Protein AF-A0A4U6MLT2-F1 (afdb_monomer)

Solvent-accessible surface area (backbone atoms only — not comparable to full-atom values): 4286 Å² total; per-residue (Å²): 109,36,68,62,52,15,55,51,49,39,54,39,43,75,72,66,44,79,53,46,74,70,97,49,76,62,61,56,82,37,40,66,45,34,58,75,60,35,93,49,55,69,55,56,65,66,57,58,50,48,51,53,39,51,76,70,72,51,89,82,80,90,85,87,72,61,101,81,93

Nearest PDB structures (foldseek):
  5hqt-assembly1_A  TM=1.009E+00  e=3.370E-06  Escherichia coli O157:H7 str. SS52
  5elm-assembly2_D  TM=1.001E+00  e=5.078E-06  Escherichia coli
  2zsk-assembly1_B  TM=9.524E-01  e=1.982E-02  Pyrococcus horikoshii OT3
  2dx7-assembly1_B  TM=9.416E-01  e=5.269E-01  Pyrococcus horikoshii OT3
  6llq-assembly1_A  TM=4.842E-01  e=2.717E+00  unidentified

Sequence (69 aa):
AGEILAQAAVGLQQAGAEGIVLCTNTMHKVAEAIETACDVPFLHIADATGRAIQQQKMSNVALLGTRYT

pLDDT: mean 98.07, std 1.27, range [89.19, 98.75]

Radius of gyration: 13.79 Å; Cα contacts (8 Å, |Δi|>4): 63; chains: 1; bounding box: 32×17×38 Å

Structure (mmCIF, N/CA/C/O backbone):
data_AF-A0A4U6MLT2-F1
#
_entry.id   AF-A0A4U6MLT2-F1
#
loop_
_atom_site.group_PDB
_atom_site.id
_atom_site.type_symbol
_atom_site.label_atom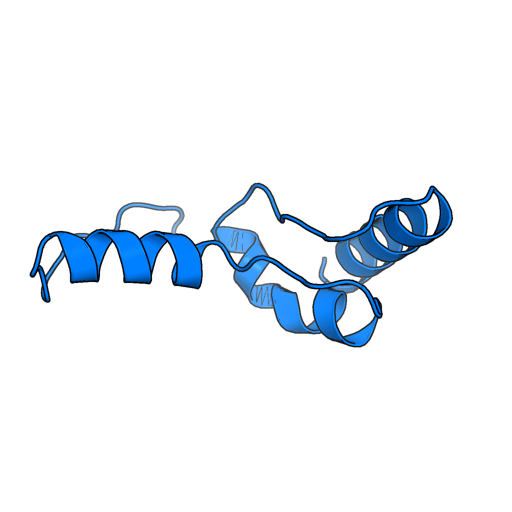_id
_atom_site.label_alt_id
_atom_site.label_comp_id
_atom_site.label_asym_id
_atom_site.label_entity_id
_atom_site.label_seq_id
_atom_site.pdbx_PDB_ins_code
_atom_site.Cartn_x
_atom_site.Cartn_y
_atom_site.Cartn_z
_atom_site.occupancy
_atom_site.B_iso_or_equiv
_atom_site.auth_seq_id
_atom_site.auth_comp_id
_atom_site.auth_asym_id
_atom_site.auth_atom_id
_atom_site.pdbx_PDB_model_num
ATOM 1 N N . ALA A 1 1 ? 13.294 -2.417 -0.924 1.00 89.19 1 ALA A N 1
ATOM 2 C CA . ALA A 1 1 ? 11.897 -2.822 -1.203 1.00 89.19 1 ALA A CA 1
ATOM 3 C C . ALA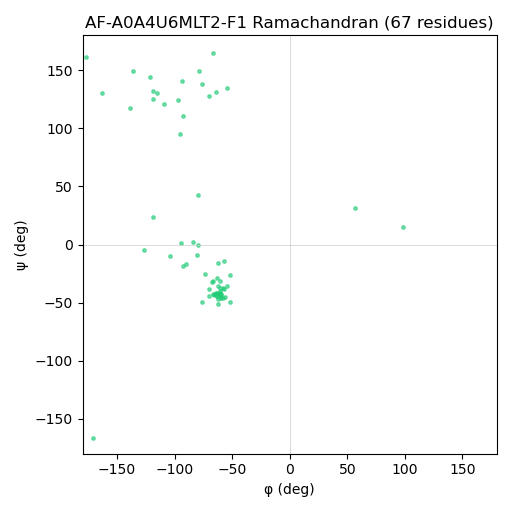 A 1 1 ? 11.112 -1.724 -1.917 1.00 89.19 1 ALA A C 1
ATOM 5 O O . ALA A 1 1 ? 10.439 -2.058 -2.879 1.00 89.19 1 ALA A O 1
ATOM 6 N N . GLY A 1 2 ? 11.231 -0.450 -1.508 1.00 96.56 2 GLY A N 1
ATOM 7 C CA . GLY A 1 2 ? 10.629 0.677 -2.240 1.00 96.56 2 GLY A CA 1
ATOM 8 C C . GLY A 1 2 ? 10.986 0.684 -3.729 1.00 96.56 2 GLY A C 1
ATOM 9 O O . GLY A 1 2 ? 10.085 0.669 -4.550 1.00 96.56 2 GLY A O 1
ATOM 10 N N . GLU A 1 3 ? 12.272 0.550 -4.074 1.00 98.12 3 GLU A N 1
ATOM 11 C CA . GLU A 1 3 ? 12.731 0.463 -5.476 1.00 98.12 3 GLU A CA 1
ATOM 12 C C . GLU A 1 3 ? 12.068 -0.671 -6.274 1.00 98.12 3 GLU A C 1
ATOM 14 O O . GLU A 1 3 ? 11.611 -0.453 -7.390 1.00 98.12 3 GLU A O 1
ATOM 19 N N . ILE A 1 4 ? 11.964 -1.872 -5.690 1.00 98.50 4 ILE A N 1
ATOM 20 C CA . ILE A 1 4 ? 11.334 -3.036 -6.339 1.00 98.50 4 ILE A CA 1
ATOM 21 C C . ILE A 1 4 ? 9.851 -2.757 -6.615 1.00 98.50 4 ILE A C 1
ATOM 23 O O . ILE A 1 4 ? 9.350 -3.058 -7.696 1.00 98.50 4 ILE A O 1
ATOM 27 N N . LEU A 1 5 ? 9.142 -2.176 -5.643 1.00 98.62 5 LEU A N 1
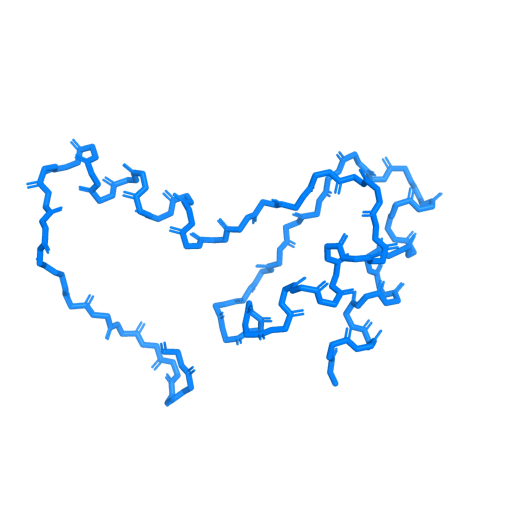ATOM 28 C CA . LEU A 1 5 ? 7.721 -1.857 -5.789 1.00 98.62 5 LEU A CA 1
ATOM 29 C C . LEU A 1 5 ? 7.488 -0.705 -6.772 1.00 98.62 5 LEU A C 1
ATOM 31 O O . LEU A 1 5 ? 6.548 -0.770 -7.556 1.00 98.62 5 LEU A O 1
ATOM 35 N N . ALA A 1 6 ? 8.359 0.304 -6.771 1.00 98.62 6 ALA A N 1
ATOM 36 C CA . ALA A 1 6 ? 8.325 1.405 -7.725 1.00 98.62 6 ALA A CA 1
ATOM 37 C C . ALA A 1 6 ? 8.527 0.901 -9.162 1.00 98.62 6 ALA A C 1
ATOM 39 O O . ALA A 1 6 ? 7.736 1.220 -10.043 1.00 98.62 6 ALA A O 1
ATOM 40 N N . GLN A 1 7 ? 9.520 0.034 -9.391 1.00 98.56 7 GLN A N 1
ATOM 41 C CA . GLN A 1 7 ? 9.748 -0.585 -10.702 1.00 98.56 7 GLN A CA 1
ATOM 42 C C . GLN A 1 7 ? 8.543 -1.411 -11.169 1.00 98.56 7 GLN A C 1
ATOM 44 O O . GLN A 1 7 ? 8.158 -1.330 -12.335 1.00 98.56 7 GLN A O 1
ATOM 49 N N . ALA A 1 8 ? 7.918 -2.172 -10.265 1.00 98.62 8 ALA A N 1
ATOM 50 C CA . ALA A 1 8 ? 6.707 -2.922 -10.585 1.00 98.62 8 ALA A CA 1
ATOM 51 C C . ALA A 1 8 ? 5.541 -1.993 -10.965 1.00 98.62 8 ALA A C 1
ATOM 53 O O . ALA A 1 8 ? 4.859 -2.243 -11.956 1.00 98.62 8 ALA A O 1
ATOM 54 N N . ALA A 1 9 ? 5.335 -0.908 -10.215 1.00 98.62 9 ALA A N 1
ATOM 55 C CA . ALA A 1 9 ? 4.282 0.065 -10.486 1.00 98.62 9 ALA A CA 1
ATOM 56 C C . ALA A 1 9 ? 4.488 0.796 -11.825 1.00 98.62 9 ALA A C 1
ATOM 58 O O . ALA A 1 9 ? 3.545 0.893 -12.608 1.00 98.62 9 ALA A O 1
ATOM 59 N N . VAL A 1 10 ? 5.724 1.194 -12.149 1.00 98.69 10 VAL A N 1
ATOM 60 C CA . VAL A 1 10 ? 6.075 1.769 -13.460 1.00 98.69 10 VAL A CA 1
ATOM 61 C C . VAL A 1 10 ? 5.777 0.782 -14.589 1.00 98.69 10 VAL A C 1
ATOM 63 O O . VAL A 1 10 ? 5.204 1.165 -15.608 1.00 98.69 10 VAL A O 1
ATOM 66 N N . GLY A 1 11 ? 6.107 -0.501 -14.408 1.00 98.75 11 GLY A N 1
ATOM 67 C CA . GLY A 1 11 ? 5.773 -1.542 -15.381 1.00 98.75 11 GLY A CA 1
ATOM 68 C C . GLY A 1 11 ? 4.263 -1.682 -15.607 1.00 98.75 11 GLY A C 1
ATOM 69 O O . GLY A 1 11 ? 3.821 -1.818 -16.746 1.00 98.75 11 GLY A O 1
ATOM 70 N N . LEU A 1 12 ? 3.459 -1.589 -14.542 1.00 98.69 12 LEU A N 1
ATOM 71 C CA . LEU A 1 12 ? 1.996 -1.600 -14.642 1.00 98.69 12 LEU A CA 1
ATOM 72 C C . LEU A 1 12 ? 1.457 -0.348 -15.349 1.00 98.69 12 LEU A C 1
ATOM 74 O O . LEU A 1 12 ? 0.597 -0.481 -16.218 1.00 98.69 12 LEU A O 1
ATOM 78 N N . GLN A 1 13 ? 1.983 0.845 -15.045 1.00 98.56 13 GLN A N 1
ATOM 79 C CA . GLN A 1 13 ? 1.626 2.086 -15.746 1.00 98.56 13 GLN A CA 1
ATOM 80 C C . GLN A 1 13 ? 1.913 1.966 -17.251 1.00 98.56 13 GLN A C 1
ATOM 82 O O . GLN A 1 13 ? 1.057 2.281 -18.074 1.00 98.56 13 GLN A O 1
ATOM 87 N N . GLN A 1 14 ? 3.085 1.447 -17.627 1.00 98.56 14 GLN A N 1
ATOM 88 C CA . GLN A 1 14 ? 3.451 1.223 -19.032 1.00 98.56 14 GLN A CA 1
ATOM 89 C C . GLN A 1 14 ? 2.546 0.197 -19.730 1.00 98.56 14 GLN A C 1
ATOM 91 O O . GLN A 1 14 ? 2.327 0.294 -20.936 1.00 98.56 14 GLN A O 1
ATOM 96 N N . ALA A 1 15 ? 1.990 -0.760 -18.983 1.00 98.69 15 ALA A N 1
ATOM 97 C CA . ALA A 1 15 ? 1.013 -1.724 -19.483 1.00 98.69 15 ALA A CA 1
ATOM 98 C C . ALA A 1 15 ? -0.422 -1.162 -19.580 1.00 98.69 15 ALA A C 1
ATOM 100 O O . ALA A 1 15 ? -1.325 -1.883 -20.006 1.00 98.69 15 ALA A O 1
ATOM 101 N N . GLY A 1 16 ? -0.639 0.105 -19.211 1.00 98.56 16 GLY A N 1
ATOM 102 C CA . GLY A 1 16 ? -1.932 0.784 -19.307 1.00 98.56 16 GLY A CA 1
ATOM 103 C C . GLY A 1 16 ? -2.735 0.821 -18.008 1.00 98.56 16 GLY A C 1
ATOM 104 O O . GLY A 1 16 ? -3.927 1.106 -18.054 1.00 98.56 16 GLY A O 1
ATOM 105 N N . ALA A 1 17 ? -2.126 0.533 -16.852 1.00 98.56 17 ALA A N 1
ATOM 106 C CA . ALA A 1 17 ? -2.795 0.762 -15.576 1.00 98.56 17 ALA A CA 1
ATOM 107 C C . ALA A 1 17 ? -3.054 2.262 -15.370 1.00 98.56 17 ALA A C 1
ATOM 109 O O . ALA A 1 17 ? -2.146 3.076 -15.499 1.00 98.56 17 ALA A O 1
ATOM 110 N N . GLU A 1 18 ? -4.284 2.610 -14.999 1.00 98.56 18 GLU A N 1
ATOM 111 C CA . GLU A 1 18 ? -4.725 3.996 -14.773 1.00 98.56 18 GLU A CA 1
ATOM 112 C C . GLU A 1 18 ? -4.616 4.424 -13.300 1.00 98.56 18 GLU A C 1
ATOM 114 O O . GLU A 1 18 ? -4.987 5.534 -12.932 1.00 98.56 18 GLU A O 1
ATOM 119 N N . GLY A 1 19 ? -4.121 3.535 -12.440 1.00 98.38 19 GLY A N 1
ATOM 120 C CA . GLY A 1 19 ? -3.920 3.768 -11.018 1.00 98.38 19 GLY A CA 1
ATOM 121 C C . GLY A 1 19 ? -3.258 2.566 -10.353 1.00 98.38 19 GLY A C 1
ATOM 122 O O . GLY A 1 19 ? -3.273 1.454 -10.887 1.00 98.38 19 GLY A O 1
ATOM 123 N N . ILE A 1 20 ? -2.677 2.788 -9.177 1.00 98.69 20 ILE A N 1
ATOM 124 C CA . ILE A 1 20 ? -1.946 1.767 -8.424 1.00 98.69 20 ILE A CA 1
ATOM 125 C C . ILE A 1 20 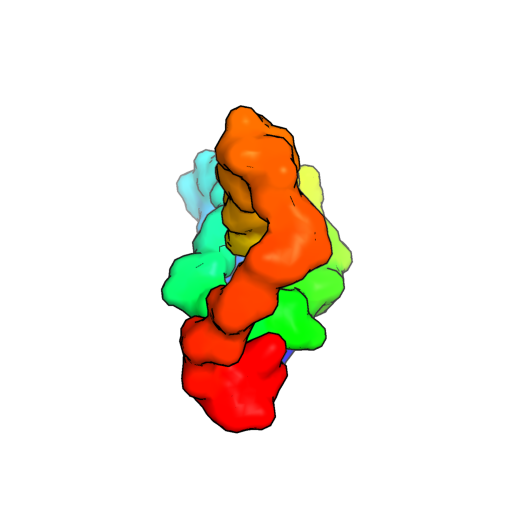? -2.617 1.528 -7.073 1.00 98.69 20 ILE A C 1
ATOM 127 O O . ILE A 1 20 ? -2.902 2.460 -6.322 1.00 98.69 20 ILE A O 1
ATOM 131 N N . VAL A 1 21 ? -2.822 0.251 -6.744 1.00 98.56 21 VAL A N 1
ATOM 132 C CA . VAL A 1 21 ? -3.241 -0.215 -5.416 1.00 98.56 21 VAL A CA 1
ATOM 133 C C . VAL A 1 21 ? -2.155 -1.134 -4.873 1.00 98.56 21 VAL A C 1
ATOM 135 O O . VAL A 1 21 ? -1.799 -2.130 -5.504 1.00 98.56 21 VAL A O 1
ATOM 138 N N . LEU A 1 22 ? -1.643 -0.830 -3.681 1.00 98.50 22 LEU A N 1
ATOM 139 C CA . LEU A 1 22 ? -0.675 -1.683 -3.001 1.00 98.50 22 LEU A CA 1
ATOM 140 C C . LEU A 1 22 ? -1.395 -2.661 -2.062 1.00 98.50 22 LEU A C 1
ATOM 142 O O . LEU A 1 22 ? -1.924 -2.278 -1.024 1.00 98.50 22 LEU A O 1
ATOM 146 N N . CYS A 1 23 ? -1.395 -3.951 -2.388 1.00 98.25 23 CYS A N 1
ATOM 147 C CA . CYS A 1 23 ? -2.179 -4.970 -1.671 1.00 98.25 23 CYS A CA 1
ATOM 148 C C . CYS A 1 23 ? -1.540 -5.457 -0.348 1.00 98.25 23 CYS A C 1
ATOM 150 O O . CYS A 1 23 ? -1.491 -6.656 -0.078 1.00 98.25 23 CYS A O 1
ATOM 152 N N . THR A 1 24 ? -0.994 -4.555 0.475 1.00 98.00 24 THR A N 1
ATOM 153 C CA . THR A 1 24 ? -0.357 -4.893 1.764 1.00 98.00 24 THR A CA 1
ATOM 154 C C . THR A 1 24 ? -0.206 -3.667 2.663 1.00 98.00 24 THR A C 1
ATOM 156 O O . THR A 1 24 ? 0.351 -2.657 2.244 1.00 98.00 24 THR A O 1
ATOM 159 N N . ASN A 1 25 ? -0.632 -3.755 3.929 1.00 98.44 25 ASN A N 1
ATOM 160 C CA . ASN A 1 25 ? -0.508 -2.648 4.888 1.00 98.44 25 ASN A CA 1
ATOM 161 C C . ASN A 1 25 ? 0.957 -2.272 5.146 1.00 98.44 25 ASN A C 1
ATOM 163 O O . ASN A 1 25 ? 1.338 -1.117 5.003 1.00 98.44 25 ASN A O 1
ATOM 167 N N . THR A 1 26 ? 1.804 -3.253 5.470 1.00 98.00 26 THR A N 1
ATOM 168 C CA . THR A 1 26 ? 3.200 -3.018 5.873 1.00 98.00 26 THR A CA 1
ATOM 169 C C . THR A 1 26 ? 4.003 -2.249 4.826 1.00 98.00 26 THR A C 1
ATOM 171 O O . THR A 1 26 ? 4.826 -1.406 5.177 1.00 98.00 26 THR A O 1
ATOM 174 N N . MET A 1 27 ? 3.778 -2.518 3.538 1.00 98.31 27 MET A N 1
ATOM 175 C CA . MET A 1 27 ? 4.579 -1.903 2.477 1.00 98.31 27 MET A CA 1
ATOM 176 C C . MET A 1 27 ? 4.146 -0.479 2.130 1.00 98.31 27 MET A C 1
ATOM 178 O O . MET A 1 27 ? 4.903 0.210 1.454 1.00 98.31 27 MET A O 1
ATOM 182 N N . HIS A 1 28 ? 3.019 0.012 2.658 1.00 97.94 28 HIS A N 1
ATOM 183 C CA . HIS A 1 28 ? 2.698 1.440 2.565 1.00 97.94 28 HIS A CA 1
ATOM 184 C C . HIS A 1 28 ? 3.736 2.314 3.288 1.00 97.94 28 HIS A C 1
ATOM 186 O O . HIS A 1 28 ? 3.873 3.487 2.967 1.00 97.94 28 HIS A O 1
ATOM 192 N N . LYS A 1 29 ? 4.580 1.725 4.156 1.00 97.56 29 LYS A N 1
ATOM 193 C CA . LYS A 1 29 ? 5.796 2.366 4.689 1.00 97.56 29 LYS A CA 1
ATOM 194 C C . LYS A 1 29 ? 6.718 2.939 3.599 1.00 97.56 29 LYS A C 1
ATOM 196 O O . LYS A 1 29 ? 7.499 3.838 3.884 1.00 97.56 29 LYS A O 1
ATOM 201 N N . VAL A 1 30 ? 6.680 2.389 2.384 1.00 97.62 30 VAL A N 1
ATOM 202 C CA . VAL A 1 30 ? 7.479 2.844 1.234 1.00 97.62 30 VAL A CA 1
ATOM 203 C C . VAL A 1 30 ? 6.600 3.323 0.070 1.00 97.62 30 VAL A C 1
ATOM 205 O O . VAL A 1 30 ? 7.052 3.293 -1.072 1.00 97.62 30 VAL A O 1
ATOM 208 N N . ALA A 1 31 ? 5.358 3.746 0.342 1.00 98.00 31 ALA A N 1
ATOM 209 C CA . ALA A 1 31 ? 4.429 4.244 -0.678 1.00 98.00 31 ALA A CA 1
ATOM 210 C C . ALA A 1 31 ? 4.990 5.452 -1.447 1.00 98.00 31 ALA A C 1
ATOM 212 O O . ALA A 1 31 ? 4.882 5.484 -2.667 1.00 98.00 31 ALA A O 1
ATOM 213 N N . GLU A 1 32 ? 5.710 6.355 -0.773 1.00 98.19 32 GLU A N 1
ATOM 214 C CA . GLU A 1 32 ? 6.347 7.528 -1.396 1.00 98.19 32 GLU A CA 1
ATOM 215 C C . GLU A 1 32 ? 7.262 7.157 -2.576 1.00 98.19 32 GLU A C 1
ATOM 217 O O . GLU A 1 32 ? 7.298 7.858 -3.585 1.00 98.19 32 GLU A O 1
ATOM 222 N N . ALA A 1 33 ? 7.960 6.016 -2.499 1.00 98.31 33 ALA A N 1
ATOM 223 C CA . ALA A 1 33 ? 8.804 5.544 -3.596 1.00 98.31 33 ALA A CA 1
ATOM 224 C C . ALA A 1 33 ? 7.987 5.155 -4.841 1.00 98.31 33 ALA A C 1
ATOM 226 O O . ALA A 1 33 ? 8.478 5.290 -5.957 1.00 98.31 33 ALA A O 1
ATOM 227 N N . ILE A 1 34 ? 6.757 4.666 -4.653 1.00 98.38 34 ILE A N 1
ATOM 228 C CA . ILE A 1 34 ? 5.825 4.332 -5.736 1.00 98.38 34 ILE A CA 1
ATOM 229 C C . ILE A 1 34 ? 5.217 5.618 -6.303 1.00 98.38 34 ILE A C 1
ATOM 231 O O . ILE A 1 34 ? 5.248 5.814 -7.514 1.00 98.38 34 ILE A O 1
ATOM 235 N N . GLU A 1 35 ? 4.720 6.495 -5.428 1.00 9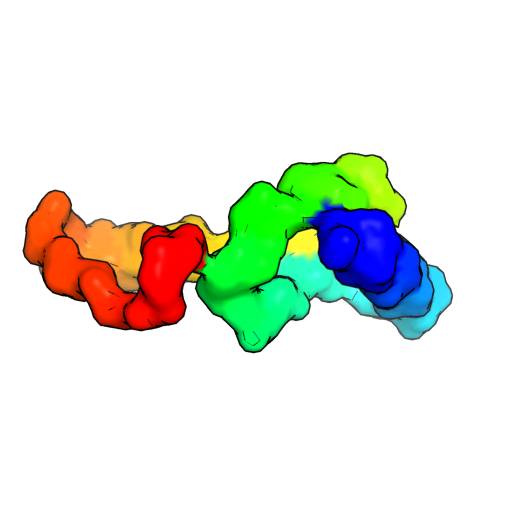7.88 35 GLU A N 1
ATOM 236 C CA . GLU A 1 35 ? 4.092 7.774 -5.789 1.00 97.88 35 GLU A CA 1
ATOM 237 C C . GLU A 1 35 ? 5.047 8.698 -6.549 1.00 97.88 35 GLU A C 1
ATOM 239 O O . GLU A 1 35 ? 4.647 9.350 -7.502 1.00 97.88 35 GLU A O 1
ATOM 244 N N . THR A 1 36 ? 6.329 8.715 -6.179 1.00 98.00 36 THR A N 1
ATOM 245 C CA . THR A 1 36 ? 7.340 9.530 -6.872 1.00 98.00 36 THR A CA 1
ATOM 246 C C . THR A 1 36 ? 7.717 8.954 -8.241 1.00 98.00 36 THR A C 1
ATOM 248 O O . THR A 1 36 ? 8.200 9.679 -9.107 1.00 98.00 36 THR A O 1
ATOM 251 N N . ALA A 1 37 ? 7.548 7.644 -8.441 1.00 97.69 37 ALA A N 1
ATOM 252 C CA . ALA A 1 37 ? 7.970 6.958 -9.660 1.00 97.69 37 ALA A CA 1
ATOM 253 C C . ALA A 1 37 ? 6.873 6.858 -10.730 1.00 97.69 37 ALA A C 1
ATOM 255 O O . ALA A 1 37 ? 7.197 6.578 -11.883 1.00 97.69 37 ALA A O 1
ATO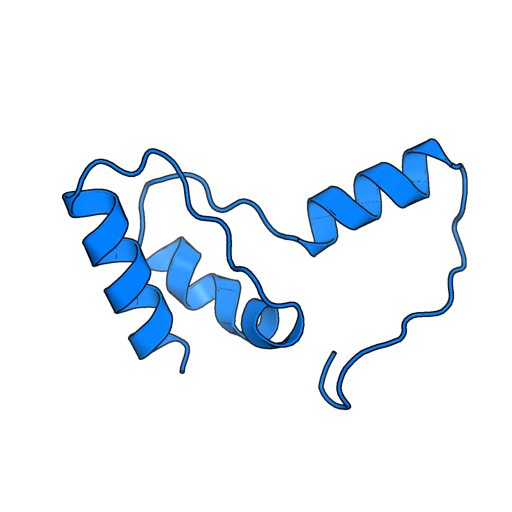M 256 N N . CYS A 1 38 ? 5.602 7.037 -10.359 1.00 95.81 38 CYS A N 1
ATOM 257 C CA . CYS A 1 38 ? 4.448 6.868 -11.242 1.00 95.81 38 CYS A CA 1
ATOM 258 C C . CYS A 1 38 ? 3.630 8.159 -11.327 1.00 95.81 38 CYS A C 1
ATOM 260 O O . CYS A 1 38 ? 3.437 8.840 -10.327 1.00 95.81 38 CYS A O 1
ATOM 262 N N . ASP A 1 39 ? 3.076 8.447 -12.502 1.00 96.88 39 ASP A N 1
ATOM 263 C CA . ASP A 1 39 ? 2.212 9.617 -12.720 1.00 96.88 39 ASP A CA 1
ATOM 264 C C . ASP A 1 39 ? 0.730 9.304 -12.460 1.00 96.88 39 ASP A C 1
ATOM 266 O O . ASP A 1 39 ? -0.103 10.204 -12.328 1.00 96.88 39 ASP A O 1
ATOM 270 N N . VAL A 1 40 ? 0.379 8.016 -12.425 1.00 98.25 40 VAL A N 1
ATOM 271 C CA . VAL A 1 40 ? -0.993 7.565 -12.183 1.00 98.25 40 VAL A CA 1
ATOM 272 C C . VAL A 1 40 ? -1.346 7.626 -10.691 1.00 98.25 40 VAL A C 1
ATOM 274 O O . VAL A 1 40 ? -0.477 7.406 -9.845 1.00 98.25 40 VAL A O 1
ATOM 277 N N . PRO A 1 41 ? -2.620 7.872 -10.330 1.00 98.44 41 PRO A N 1
ATOM 278 C CA . PRO A 1 41 ? -3.040 7.952 -8.937 1.00 98.44 41 PRO A CA 1
ATOM 279 C C . PRO A 1 41 ? -2.672 6.709 -8.120 1.00 98.44 41 PRO A C 1
ATOM 281 O O . PRO A 1 41 ? -2.944 5.574 -8.521 1.00 98.44 41 PRO A O 1
ATOM 284 N N . PHE A 1 42 ? -2.134 6.931 -6.924 1.00 98.56 42 PHE A N 1
ATOM 285 C CA . PHE A 1 42 ? -1.922 5.887 -5.928 1.00 98.56 42 PHE A CA 1
ATOM 286 C C . PHE A 1 42 ? -3.071 5.879 -4.912 1.00 98.56 42 PHE A C 1
ATOM 288 O O . PHE A 1 42 ? -3.378 6.891 -4.283 1.00 98.56 42 PHE A O 1
ATOM 295 N N . LEU A 1 43 ? -3.728 4.732 -4.739 1.00 98.44 43 LEU A N 1
ATOM 296 C CA . LEU A 1 43 ? -4.834 4.572 -3.798 1.00 98.44 43 LEU A CA 1
ATOM 297 C C . LEU A 1 43 ? -4.306 4.008 -2.476 1.00 98.44 43 LEU A C 1
ATOM 299 O O . LEU A 1 43 ? -4.187 2.793 -2.303 1.00 98.44 43 LEU A O 1
ATOM 303 N N . HIS A 1 44 ? -4.025 4.898 -1.526 1.00 98.44 44 HIS A N 1
ATOM 304 C CA . HIS A 1 44 ? -3.476 4.526 -0.226 1.00 98.44 44 HIS A CA 1
ATOM 305 C C . HIS A 1 44 ? -4.504 3.776 0.648 1.00 98.44 44 HIS A C 1
ATOM 307 O O . HIS A 1 44 ? -5.613 4.262 0.903 1.00 98.44 44 HIS A O 1
ATOM 313 N N . ILE A 1 45 ? -4.136 2.600 1.176 1.00 98.56 45 ILE A N 1
ATOM 314 C C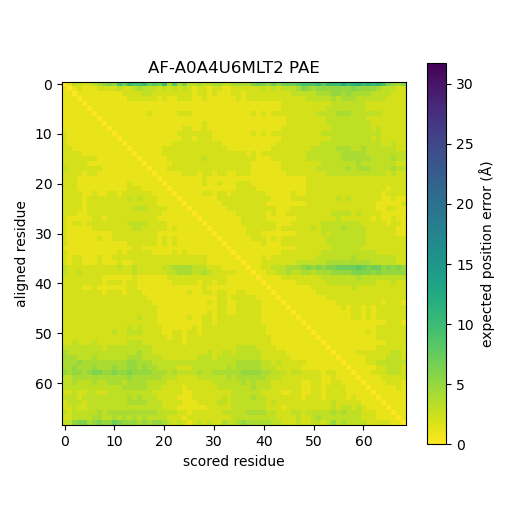A . ILE A 1 45 ? -5.051 1.752 1.968 1.00 98.56 45 ILE A CA 1
ATOM 315 C C . ILE A 1 45 ? -5.536 2.437 3.254 1.00 98.56 45 ILE A C 1
ATOM 317 O O . ILE A 1 45 ? -6.693 2.273 3.654 1.00 98.56 45 ILE A O 1
ATOM 321 N N . ALA A 1 46 ? -4.670 3.236 3.889 1.00 98.12 46 ALA A N 1
ATOM 322 C CA . ALA A 1 46 ? -5.013 3.960 5.112 1.00 98.12 46 ALA A CA 1
ATOM 323 C C . ALA A 1 46 ? -6.057 5.057 4.862 1.00 98.12 46 ALA A C 1
ATOM 325 O O . ALA A 1 46 ? -6.910 5.264 5.718 1.00 98.12 46 ALA A O 1
ATOM 326 N N . ASP A 1 47 ? -6.070 5.688 3.683 1.00 98.50 47 ASP A N 1
ATOM 327 C CA . ASP A 1 47 ? -7.062 6.717 3.359 1.00 98.50 47 ASP A CA 1
ATOM 328 C C . ASP A 1 47 ? -8.444 6.096 3.177 1.00 98.50 47 ASP A C 1
ATOM 330 O O . ASP A 1 47 ? -9.440 6.591 3.707 1.00 98.50 47 ASP A O 1
ATOM 334 N N . ALA A 1 48 ? -8.515 4.975 2.450 1.00 98.44 48 ALA A N 1
ATOM 335 C CA . ALA A 1 48 ? -9.757 4.228 2.278 1.00 98.44 48 ALA A CA 1
ATOM 336 C C . ALA A 1 48 ? -10.304 3.736 3.626 1.00 98.44 48 ALA A C 1
ATOM 338 O O . ALA A 1 48 ? -11.488 3.915 3.919 1.00 98.44 48 ALA A O 1
ATOM 339 N N . THR A 1 49 ? -9.429 3.188 4.471 1.00 98.56 49 THR A N 1
ATOM 340 C CA . THR A 1 49 ? -9.790 2.713 5.813 1.00 98.56 49 THR A CA 1
ATOM 341 C C . THR A 1 49 ? -10.215 3.868 6.723 1.00 98.56 49 THR A C 1
ATOM 343 O O . THR A 1 49 ? -11.241 3.781 7.394 1.00 98.56 49 THR A O 1
ATOM 346 N N . GLY A 1 50 ? -9.486 4.986 6.702 1.00 98.56 50 GLY A N 1
ATOM 347 C CA . GLY A 1 50 ? -9.792 6.188 7.475 1.00 98.56 50 GLY A CA 1
ATOM 348 C C . GLY A 1 50 ? -11.148 6.787 7.108 1.00 98.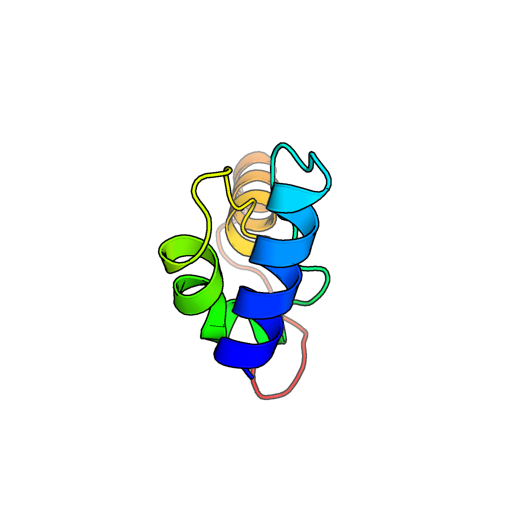56 50 GLY A C 1
ATOM 349 O O . GLY A 1 50 ? -11.935 7.106 7.999 1.00 98.56 50 GLY A O 1
ATOM 350 N N . ARG A 1 51 ? -11.483 6.848 5.810 1.00 98.75 51 ARG A N 1
ATOM 351 C CA . ARG A 1 51 ? -12.822 7.258 5.353 1.00 98.75 51 ARG A CA 1
ATOM 352 C C . ARG A 1 51 ? -13.917 6.338 5.894 1.00 98.75 51 ARG A C 1
ATOM 354 O O . ARG A 1 51 ? -14.940 6.836 6.356 1.00 98.75 51 ARG A O 1
ATOM 361 N N . ALA A 1 52 ? -13.707 5.021 5.884 1.00 98.69 52 ALA A N 1
ATOM 362 C CA . ALA A 1 52 ? -14.682 4.066 6.415 1.00 98.69 52 ALA A CA 1
ATOM 363 C C . ALA A 1 52 ? -14.880 4.219 7.938 1.00 98.69 52 ALA A C 1
ATOM 365 O O . ALA A 1 52 ? -16.014 4.243 8.414 1.00 98.69 52 ALA A O 1
ATOM 366 N N . ILE A 1 53 ? -13.795 4.397 8.698 1.00 98.75 53 ILE A N 1
ATOM 367 C CA . ILE A 1 53 ? -13.833 4.666 10.147 1.00 98.75 53 ILE A CA 1
ATOM 368 C C . ILE A 1 53 ? -14.606 5.963 10.441 1.00 98.75 53 ILE A C 1
ATOM 370 O O . ILE A 1 53 ? -15.490 5.983 11.301 1.00 98.75 53 ILE A O 1
ATOM 374 N N . GLN A 1 54 ? -14.328 7.035 9.689 1.00 98.56 54 GLN A N 1
ATOM 375 C CA . GLN A 1 54 ? -15.016 8.322 9.829 1.00 98.56 54 GLN A CA 1
ATOM 376 C C . GLN A 1 54 ? -16.513 8.224 9.512 1.00 98.56 54 GLN A C 1
ATOM 378 O O . GLN A 1 54 ? -17.329 8.784 10.242 1.00 98.56 54 GLN A O 1
ATOM 383 N N . GLN A 1 55 ? -16.895 7.481 8.468 1.00 98.62 55 GLN A N 1
ATOM 384 C CA . GLN A 1 55 ? -18.302 7.233 8.126 1.00 98.62 55 GLN A CA 1
ATOM 385 C C . GLN A 1 55 ? -19.056 6.517 9.255 1.00 98.62 55 GLN A C 1
ATOM 387 O O . GLN A 1 55 ? -20.239 6.779 9.469 1.00 98.62 55 GLN A O 1
ATOM 392 N N . GLN A 1 56 ? -18.364 5.672 10.022 1.00 98.56 56 GLN A N 1
ATOM 393 C CA . GLN A 1 56 ? -18.909 5.016 11.213 1.00 98.56 56 GLN A CA 1
ATOM 394 C C . GLN A 1 56 ? -18.837 5.882 12.483 1.00 98.56 56 GLN A C 1
ATOM 396 O O . GLN A 1 56 ? -19.250 5.433 13.550 1.00 98.56 56 GLN A O 1
ATOM 401 N N . LYS A 1 57 ? -18.351 7.129 12.386 1.00 98.44 57 LYS A N 1
ATOM 402 C CA . LYS A 1 57 ? -18.186 8.074 13.505 1.00 98.44 57 LYS A CA 1
ATOM 403 C C . LYS A 1 57 ? -17.310 7.528 14.639 1.00 98.44 57 LYS A C 1
ATOM 405 O O . LYS A 1 57 ? -17.508 7.875 15.802 1.00 98.44 57 LYS A O 1
ATOM 410 N N . MET A 1 58 ? -16.337 6.683 14.304 1.00 98.69 58 MET A N 1
ATOM 411 C CA . MET A 1 58 ? -15.351 6.174 15.254 1.00 98.69 58 MET A CA 1
ATOM 412 C C . MET A 1 58 ? -14.096 7.052 15.228 1.00 98.69 58 MET A C 1
ATOM 414 O O . MET A 1 58 ? -13.656 7.490 14.169 1.00 98.69 58 MET A O 1
ATOM 418 N N . SER A 1 59 ? -13.507 7.306 16.396 1.00 97.50 59 SER A N 1
ATOM 419 C CA . SER A 1 59 ? -12.256 8.073 16.539 1.00 97.50 59 SER A CA 1
ATOM 420 C C . SER A 1 59 ? -11.177 7.339 17.339 1.00 97.50 59 SER A C 1
ATOM 422 O O . SER A 1 59 ? -10.052 7.817 17.437 1.00 97.50 59 SER A O 1
ATOM 424 N N . ASN A 1 60 ? -11.507 6.170 17.893 1.00 98.38 60 ASN A N 1
ATOM 425 C CA . ASN A 1 60 ? -10.589 5.300 18.612 1.00 98.38 60 ASN A CA 1
ATOM 426 C C . ASN A 1 60 ? -10.887 3.851 18.215 1.00 98.38 60 ASN A C 1
ATOM 428 O O . ASN A 1 60 ? -12.001 3.369 18.420 1.00 98.38 60 ASN A O 1
ATOM 432 N N . VAL A 1 61 ? -9.908 3.189 17.605 1.00 98.44 61 VAL A N 1
ATOM 433 C CA . VAL A 1 61 ? -10.022 1.829 17.071 1.00 98.44 61 VAL A CA 1
ATOM 434 C C . VAL A 1 61 ? -8.776 1.032 17.437 1.00 98.44 61 VAL A C 1
ATOM 436 O O . VAL A 1 61 ? -7.682 1.586 17.538 1.00 98.44 61 VAL A O 1
ATOM 439 N N . ALA A 1 62 ? -8.929 -0.279 17.609 1.00 98.50 62 ALA A N 1
ATOM 440 C CA . ALA A 1 62 ? -7.779 -1.168 17.705 1.00 98.50 62 ALA A CA 1
ATOM 441 C C .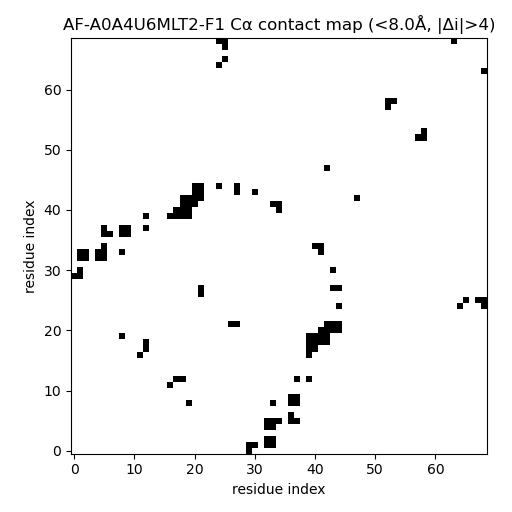 ALA A 1 62 ? -7.174 -1.394 16.309 1.00 98.50 62 ALA A C 1
ATOM 443 O O . ALA A 1 62 ? -7.907 -1.606 15.342 1.00 98.50 62 ALA A O 1
ATOM 444 N N . LEU A 1 63 ? -5.843 -1.391 16.219 1.00 98.38 63 LEU A N 1
ATOM 445 C CA . LEU A 1 63 ? -5.096 -1.739 15.010 1.00 98.38 63 LEU A CA 1
ATOM 446 C C . LEU A 1 63 ? -4.408 -3.089 15.218 1.00 98.38 63 LEU A C 1
ATOM 448 O O . LEU A 1 63 ? -3.598 -3.245 16.129 1.00 98.38 63 LEU A O 1
ATOM 452 N N . LEU A 1 64 ? -4.733 -4.061 14.367 1.00 98.50 64 LEU A N 1
ATOM 453 C CA . LEU A 1 64 ? -4.085 -5.369 14.339 1.00 98.50 64 LEU A CA 1
ATOM 454 C C . LEU A 1 64 ? -3.361 -5.532 13.005 1.00 98.50 64 LEU A C 1
ATOM 456 O O . LEU A 1 64 ? -3.939 -5.318 11.941 1.00 98.50 64 LEU A O 1
ATOM 460 N N . GLY A 1 65 ? -2.096 -5.928 13.063 1.00 97.50 65 GLY A N 1
ATOM 461 C CA . GLY A 1 65 ? -1.251 -6.057 11.887 1.00 97.50 65 GLY A CA 1
ATOM 462 C C . GLY A 1 65 ? 0.075 -6.730 12.210 1.00 97.50 65 GLY A C 1
ATOM 463 O O . GLY A 1 65 ? 0.258 -7.337 13.265 1.00 97.50 65 GLY A O 1
ATOM 464 N N . THR A 1 66 ? 1.016 -6.635 11.275 1.00 98.44 66 THR A N 1
ATOM 465 C CA . THR A 1 66 ? 2.398 -7.056 11.539 1.00 98.44 66 THR A CA 1
ATOM 466 C C . THR A 1 66 ? 3.042 -6.140 12.578 1.00 98.44 66 THR A C 1
ATOM 468 O O . THR A 1 66 ? 2.591 -5.018 12.765 1.00 98.44 66 THR A O 1
ATOM 471 N N . ARG A 1 67 ? 4.179 -6.539 13.164 1.00 97.38 67 ARG A N 1
ATOM 472 C CA . ARG A 1 67 ? 4.943 -5.682 14.098 1.00 97.38 67 ARG A CA 1
ATOM 473 C C . ARG A 1 67 ? 5.388 -4.320 13.537 1.00 97.38 67 ARG A C 1
ATOM 475 O O . ARG A 1 67 ? 5.913 -3.507 14.285 1.00 97.38 67 ARG A O 1
ATOM 482 N N . TYR A 1 68 ? 5.326 -4.141 12.219 1.00 96.25 68 TYR A N 1
ATOM 483 C CA . TYR A 1 68 ? 5.770 -2.934 11.520 1.00 96.25 68 TYR A CA 1
ATOM 484 C C . TYR A 1 68 ? 4.609 -2.036 11.075 1.00 96.25 68 TYR A C 1
ATOM 486 O O . TYR A 1 68 ? 4.871 -0.964 10.535 1.00 96.25 68 TYR A O 1
ATOM 494 N N . THR A 1 69 ? 3.377 -2.538 11.189 1.00 95.38 69 THR A N 1
ATOM 495 C CA . THR A 1 69 ? 2.131 -1.841 10.859 1.00 95.38 69 THR A CA 1
ATOM 496 C C . THR A 1 69 ? 1.680 -1.061 12.078 1.00 95.38 69 THR A C 1
ATOM 498 O O . THR A 1 69 ? 1.274 0.100 11.884 1.00 95.38 69 THR A O 1
#

Foldseek 3Di:
DLVVVLVVLVVVVVVPDQEDEDPADLCVVSVVSNVVSDPHYYDDPVVVVVVVCVVVVHDDDDDDDPPRD

Mean predicted aligned error: 2.01 Å

Secondary structure (DSSP, 8-state):
-HHHHHHHHHHHHHTT-SSEE---TGGGGGHHHHHTT-SSPEE-HHHHHHHHHHHTT-S-------TT-